Protein 1CO6 (pdb70)

Nearest PDB structures (foldseek):
  1io3-assembly1_A  TM=1.008E+00  e=7.485E-23  Blastochloris viridis
  6duj-assembly2_C  TM=9.680E-01  e=9.561E-13  Homo sapiens
  6ecj-assembly1_A  TM=9.372E-01  e=2.669E-12  Homo sapiens
  1cif-assembly1_A-2  TM=9.683E-01  e=7.452E-12  Saccharomyces cerevisiae
  1hro-assembly2_B  TM=9.520E-01  e=2.080E-11  Rhodopila globiformis

InterPro domains:
  IPR002327 Cytochrome c, class IA/ IB [PR00604] (32-39)
  IPR002327 Cytochrome c, class IA/ IB [PR00604] (45-60)
  IPR002327 Cytochrome c, class IA/ IB [PR00604] (61-71)
  IPR002327 Cytochrome c, class IA/ IB [PR00604] (75-91)
  IPR002327 Cytochrome c, class IA/ IB [PR00604] (94-104)
  IPR002327 Cytochrome c, class IA/ IB [PR00604] (111-119)
  IPR002327 Cytochrome c, class IA/ IB [PTHR11961] (16-122)
  IPR009056 Cyt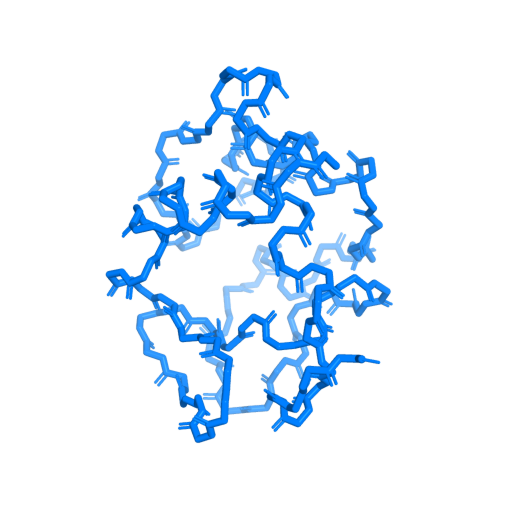ochrome c-like domain [PF00034] (23-119)
  IPR009056 Cytochrome c-like domain [PS51007] (21-121)
  IPR036909 Cytochrome c-like domain superfamily [G3DSA:1.10.760.10] (21-127)
  IPR036909 Cytochrome c-like domain superfamily [SSF46626] (20-121)

Secondary structure (DSSP, 8-state):
--HHHHHHHHHHHHTT---STT----SS---TT-TTPBTT-STT----HHHHTS--B--HHHHHHHHH-HHHHSTT-S--------HHHHHHHHHHHHTB-TTS-B-

Radius of gyration: 12.81 Å; Cα contacts (8 Å, |Δi|>4): 185; chains: 1; bounding box: 25×32×31 Å

Solvent-accessible surface area: 6018 Å² total; per-residue (Å²): 128,73,27,74,43,0,91,108,17,3,116,84,20,86,121,46,22,6,25,4,114,74,27,110,50,82,123,7,18,17,19,8,22,11,38,50,37,111,8,17,77,36,152,81,40,71,25,19,93,33,19,95,111,45,72,20,45,18,62,74,130,26,11,73,84,19,10,53,56,0,156,72,75,3,98,67,18,120,52,175,61,84,14,7,128,66,130,97,90,0,18,12,1,9,18,19,4,81,47,14,55,85,109,0,50,125,171

Structure (mmCIF, N/CA/C/O backbone):
data_1CO6
#
_entry.id   1CO6
#
_cell.length_a   76.130
_cell.length_b   76.130
_cell.length_c   40.400
_cell.angle_alpha   90.00
_cell.angle_beta   90.00
_cell.angle_gamma   120.00
#
_symmetry.space_group_name_H-M   'P 32 2 1'
#
loop_
_entity.id
_entity.type
_entity.pdbx_description
1 polymer 'PROTEIN (CYTOCHROME C2)'
2 non-polymer 'HEME C'
3 water water
#
loop_
_atom_site.group_PDB
_atom_site.id
_atom_site.type_symbol
_atom_site.label_atom_id
_atom_site.label_alt_id
_atom_site.label_comp_id
_atom_site.label_asym_id
_atom_site.label_entity_id
_atom_site.label_seq_id
_atom_site.pdbx_PDB_ins_code
_atom_site.Cartn_x
_atom_site.Cartn_y
_atom_site.Cartn_z
_atom_site.occupancy
_atom_site.B_iso_or_equiv
_atom_site.auth_seq_id
_atom_site.auth_comp_id
_atom_site.auth_asym_id
_atom_site.auth_atom_id
_atom_site.pdbx_PDB_model_num
ATOM 1 N N . GLN A 1 1 ? 25.494 -0.249 16.984 1.00 38.62 1 GLN A N 1
ATOM 2 C CA . GLN A 1 1 ? 24.322 0.551 16.617 1.00 36.35 1 GLN A CA 1
ATOM 3 C C . GLN A 1 1 ? 23.349 0.733 17.762 1.00 34.86 1 GLN A C 1
ATOM 4 O O . GLN A 1 1 ? 23.821 0.941 18.901 1.00 35.85 1 GLN A O 1
ATOM 10 N N . ASP A 1 2 ? 22.061 0.675 17.516 1.00 32.40 2 ASP A N 1
ATOM 11 C CA . ASP A 1 2 ? 21.017 0.848 18.544 1.00 30.40 2 ASP A CA 1
ATOM 12 C C . ASP A 1 2 ? 20.466 -0.483 19.060 1.00 28.08 2 ASP A C 1
ATOM 13 O O . ASP A 1 2 ? 19.741 -1.199 18.352 1.00 26.50 2 ASP A O 1
ATOM 18 N N . ALA A 1 3 ? 20.777 -0.829 20.285 1.00 26.39 3 ALA A N 1
ATOM 19 C CA . ALA A 1 3 ? 20.368 -2.091 20.920 1.00 25.63 3 ALA A CA 1
ATOM 20 C C . ALA A 1 3 ? 18.874 -2.252 21.000 1.00 25.57 3 ALA A C 1
ATOM 21 O O . ALA A 1 3 ? 18.348 -3.361 20.786 1.00 24.75 3 ALA A O 1
ATOM 23 N N . ALA A 1 4 ? 18.135 -1.175 21.249 1.00 25.26 4 ALA A N 1
ATOM 24 C CA . ALA A 1 4 ? 16.658 -1.205 21.312 1.00 25.15 4 ALA A CA 1
ATOM 25 C C . ALA A 1 4 ? 16.117 -1.672 19.961 1.00 24.39 4 ALA A C 1
ATOM 26 O O . ALA A 1 4 ? 15.196 -2.519 19.870 1.00 24.30 4 ALA A O 1
ATOM 28 N N . SER A 1 5 ? 16.708 -1.111 18.927 1.00 24.49 5 SER A N 1
ATOM 29 C CA . SER A 1 5 ? 16.386 -1.438 17.538 1.00 24.91 5 SER A CA 1
ATOM 30 C C . SER A 1 5 ? 16.845 -2.874 17.206 1.00 24.63 5 SER A C 1
ATOM 31 O O . SER A 1 5 ? 16.067 -3.544 16.504 1.00 24.83 5 SER A O 1
ATOM 34 N N . GLY A 1 6 ? 17.985 -3.304 17.710 1.00 24.04 6 GLY A N 1
ATOM 35 C CA . GLY A 1 6 ? 18.451 -4.675 17.424 1.00 23.02 6 GLY A CA 1
ATOM 36 C C . GLY A 1 6 ? 17.534 -5.722 18.059 1.00 22.81 6 GLY A C 1
ATOM 37 O O . GLY A 1 6 ? 17.369 -6.849 17.554 1.00 20.69 6 GLY A O 1
ATOM 38 N N . GLU A 1 7 ? 16.923 -5.308 19.168 1.00 22.44 7 GLU A N 1
ATOM 39 C CA . GLU A 1 7 ? 16.020 -6.182 19.911 1.00 23.41 7 GLU A CA 1
ATOM 40 C C . GLU A 1 7 ? 14.862 -6.595 19.019 1.00 23.23 7 GLU A C 1
ATOM 41 O O . GLU A 1 7 ? 14.469 -7.779 19.065 1.00 23.48 7 GLU A O 1
ATOM 47 N N . GLN A 1 8 ? 14.372 -5.635 18.218 1.00 22.41 8 GLN A N 1
ATOM 48 C CA . GLN A 1 8 ? 13.285 -5.928 17.276 1.00 21.28 8 GLN A CA 1
ATOM 49 C C . GLN A 1 8 ? 13.730 -6.827 16.134 1.00 21.04 8 GLN A C 1
ATOM 50 O O . GLN A 1 8 ? 12.951 -7.695 15.741 1.00 20.53 8 GLN A O 1
ATOM 56 N N . VAL A 1 9 ? 14.912 -6.568 15.572 1.00 19.78 9 VAL A N 1
ATOM 57 C CA . VAL A 1 9 ? 15.416 -7.436 14.495 1.00 19.86 9 VAL A CA 1
ATOM 58 C C . VAL A 1 9 ? 15.586 -8.849 15.093 1.00 17.90 9 VAL A C 1
ATOM 59 O O . VAL A 1 9 ? 15.339 -9.838 14.379 1.00 20.16 9 VAL A O 1
ATOM 63 N N . PHE A 1 10 ? 15.980 -8.973 16.361 1.00 16.75 10 PHE A N 1
ATOM 64 C CA . PHE A 1 10 ? 16.187 -10.255 17.039 1.00 16.86 10 PHE A CA 1
ATOM 65 C C . PHE A 1 10 ? 14.971 -11.186 17.069 1.00 19.22 10 PHE A C 1
ATOM 66 O O . PHE A 1 10 ? 15.075 -12.409 17.231 1.00 16.86 10 PHE A O 1
ATOM 74 N N . LYS A 1 11 ? 13.783 -10.593 16.912 1.00 20.93 11 LYS A N 1
ATOM 75 C CA . LYS A 1 11 ? 12.518 -11.358 16.911 1.00 22.85 11 LYS A CA 1
ATOM 76 C C . LYS A 1 11 ? 12.564 -12.436 15.840 1.00 23.70 11 LYS A C 1
ATOM 77 O O . LYS A 1 11 ? 12.048 -13.535 16.127 1.00 25.78 11 LYS A O 1
ATOM 83 N N . GLN A 1 12 ? 13.189 -12.201 14.712 1.00 23.52 12 GLN A N 1
ATOM 84 C CA . GLN A 1 12 ? 13.287 -13.255 13.670 1.00 23.17 12 GLN A CA 1
ATOM 85 C C . GLN A 1 12 ? 14.084 -14.422 14.234 1.00 21.79 12 GLN A C 1
ATOM 86 O O . GLN A 1 12 ? 13.668 -15.590 14.137 1.00 23.03 12 GLN A O 1
ATOM 92 N N . CYS A 1 13 ? 15.152 -14.150 14.958 1.00 19.25 13 CYS A N 1
ATOM 93 C CA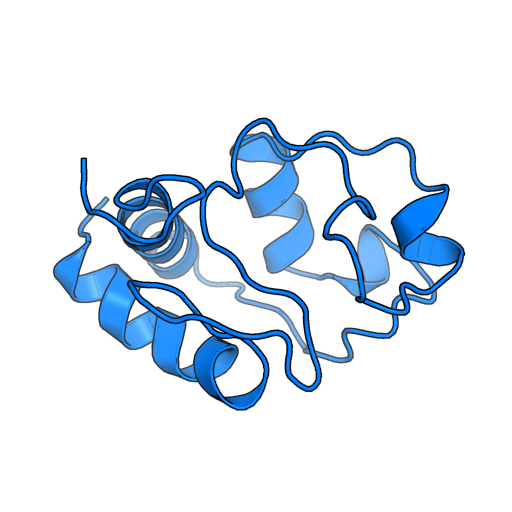 . CYS A 1 13 ? 16.013 -15.147 15.571 1.00 16.34 13 CYS A CA 1
ATOM 94 C C . CYS A 1 13 ? 15.391 -15.887 16.760 1.00 16.19 13 CYS A C 1
ATOM 95 O O . CYS A 1 13 ? 15.729 -17.059 16.939 1.00 14.05 13 CYS A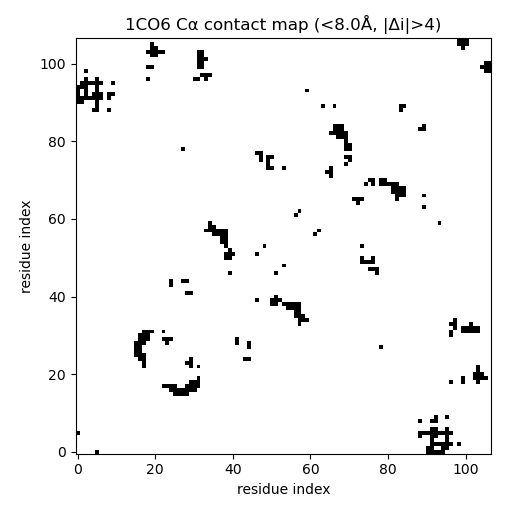 O 1
ATOM 98 N N . LEU A 1 14 ? 14.611 -15.174 17.561 1.00 14.90 14 LEU A N 1
ATOM 99 C CA . LEU A 1 14 ? 14.023 -15.768 18.781 1.00 16.32 14 LEU A CA 1
ATOM 100 C C . LEU A 1 14 ? 13.255 -17.078 18.617 1.00 16.19 14 LEU A C 1
ATOM 101 O O . LEU A 1 14 ? 13.225 -17.857 19.592 1.00 17.24 14 LEU A O 1
ATOM 106 N N . VAL A 1 15 ? 12.665 -17.293 17.490 1.00 15.98 15 VAL A N 1
ATOM 107 C CA . VAL A 1 15 ? 11.909 -18.484 17.105 1.00 17.51 15 VAL A CA 1
ATOM 108 C C . VAL A 1 15 ? 12.827 -19.693 17.316 1.00 17.14 15 VAL A C 1
ATOM 109 O O . VAL A 1 15 ? 12.395 -20.737 17.844 1.00 18.48 15 VAL A O 1
ATOM 113 N N . CYS A 1 16 ? 14.098 -19.539 16.959 1.00 14.39 16 CYS A N 1
ATOM 114 C CA . CYS A 1 16 ? 15.042 -20.675 17.125 1.00 13.23 16 CYS A CA 1
ATOM 115 C C . CYS A 1 16 ? 16.112 -20.506 18.140 1.00 13.91 16 CYS A C 1
ATOM 116 O O . CYS A 1 16 ? 16.703 -21.539 18.542 1.00 14.54 16 CYS A O 1
ATOM 119 N N . HIS A 1 17 ? 16.380 -19.310 18.607 1.00 11.56 17 HIS A N 1
ATOM 120 C CA . HIS A 1 17 ? 17.477 -19.066 19.554 1.00 12.68 17 HIS A CA 1
ATOM 121 C C . HIS A 1 17 ? 17.023 -18.304 20.785 1.00 15.30 17 HIS A C 1
ATOM 122 O O . HIS A 1 17 ? 16.099 -17.459 20.720 1.00 16.91 17 HIS A O 1
ATOM 129 N N . SER A 1 18 ? 17.674 -18.617 21.877 1.00 15.20 18 SER A N 1
ATOM 130 C CA . SER A 1 18 ? 17.495 -17.934 23.155 1.00 16.95 18 SER A CA 1
ATOM 131 C C . SER A 1 18 ? 18.740 -17.047 23.424 1.00 17.18 18 SER A C 1
ATOM 132 O O . SER A 1 18 ? 19.865 -17.315 22.966 1.00 16.62 18 SER A O 1
ATOM 135 N N . ILE A 1 19 ? 18.520 -16.020 24.209 1.00 17.27 19 ILE A N 1
ATOM 136 C CA . ILE A 1 19 ? 19.505 -15.033 24.679 1.00 18.50 19 ILE A CA 1
ATOM 137 C C . ILE A 1 19 ? 19.026 -14.479 26.028 1.00 20.57 19 ILE A C 1
ATOM 138 O O . ILE A 1 19 ? 17.789 -14.433 26.327 1.00 21.51 19 ILE A O 1
ATOM 143 N N . GLY A 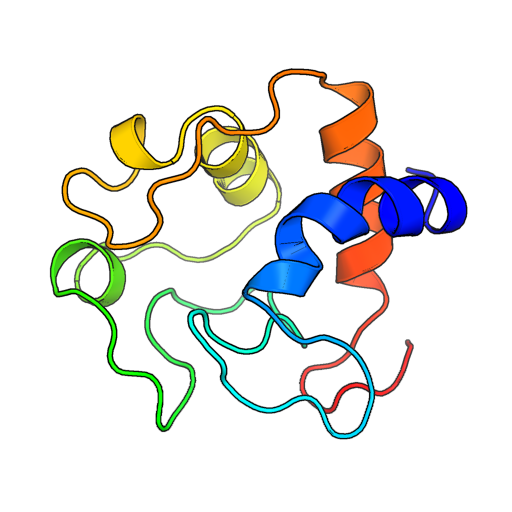1 20 ? 19.919 -14.028 26.887 1.00 18.54 20 GLY A N 1
ATOM 144 C CA . GLY A 1 20 ? 19.448 -13.470 28.185 1.00 19.79 20 GLY A CA 1
ATOM 145 C C . GLY A 1 20 ? 19.557 -14.560 29.240 1.00 21.03 20 GLY A C 1
ATOM 146 O O . GLY A 1 20 ? 19.960 -15.689 28.999 1.00 19.31 20 GLY A O 1
ATOM 147 N N . PRO A 1 21 ? 19.194 -14.180 30.461 1.00 22.36 21 PRO A N 1
ATOM 148 C CA . PRO A 1 21 ? 19.256 -15.058 31.640 1.00 24.78 21 PRO A CA 1
ATOM 149 C C . PRO A 1 21 ? 18.375 -16.278 31.482 1.00 25.19 21 PRO A C 1
ATOM 150 O O . PRO A 1 21 ? 17.245 -16.199 30.947 1.00 27.72 21 PRO A O 1
ATOM 154 N N . GLY A 1 22 ? 18.888 -17.428 31.869 1.00 25.74 22 GLY A N 1
ATOM 155 C CA . GLY A 1 22 ? 18.139 -18.682 31.726 1.00 25.93 22 GLY A CA 1
ATOM 156 C C . GLY A 1 22 ? 17.987 -19.169 30.302 1.00 25.39 22 GLY A C 1
ATOM 157 O O . GLY A 1 22 ? 17.141 -20.041 30.043 1.00 26.02 22 GLY A O 1
ATOM 158 N N . ALA A 1 23 ? 18.738 -18.667 29.336 1.00 24.17 23 ALA A N 1
ATOM 159 C CA . ALA A 1 23 ? 18.643 -19.120 27.942 1.00 23.01 23 ALA A CA 1
ATOM 160 C C . ALA A 1 23 ? 19.004 -20.601 27.884 1.00 22.28 23 ALA A C 1
ATOM 161 O O . ALA A 1 23 ? 19.977 -21.100 28.521 1.00 21.58 23 ALA A O 1
ATOM 163 N N . LYS A 1 24 ? 18.254 -21.340 27.081 1.00 21.16 24 LYS A N 1
ATOM 164 C CA . LYS A 1 24 ? 18.502 -22.789 26.873 1.00 21.28 24 LYS A CA 1
ATOM 165 C C . LYS A 1 24 ? 18.565 -23.064 25.370 1.00 19.33 24 LYS A C 1
ATOM 166 O O . LYS A 1 24 ? 18.009 -22.244 24.595 1.00 18.53 24 LYS A O 1
ATOM 172 N N . ASN A 1 25 ? 19.221 -24.149 24.987 1.00 17.56 25 ASN A N 1
ATOM 173 C CA . ASN A 1 25 ? 19.303 -24.510 23.565 1.00 16.60 25 ASN A CA 1
ATOM 174 C C . ASN A 1 25 ? 17.907 -24.851 23.031 1.00 16.65 25 ASN A C 1
ATOM 175 O O . ASN A 1 25 ? 17.161 -25.498 23.803 1.00 16.36 25 ASN A O 1
ATOM 180 N N . LYS A 1 26 ? 17.595 -24.440 21.824 1.00 15.14 26 LYS A N 1
ATOM 181 C CA . LYS A 1 26 ? 16.277 -24.753 21.174 1.00 15.44 26 LYS A CA 1
ATOM 182 C C . LYS A 1 26 ? 16.566 -25.383 19.811 1.00 15.20 26 LYS A C 1
ATOM 183 O O . LYS A 1 26 ? 17.378 -26.330 19.782 1.00 14.25 26 LYS A O 1
ATOM 189 N N . VAL A 1 27 ? 15.901 -24.933 18.749 1.00 14.19 27 VAL A N 1
ATOM 190 C CA . VAL A 1 27 ? 16.232 -25.480 17.420 1.00 14.73 27 VAL A CA 1
ATOM 191 C C . VAL A 1 27 ? 17.702 -25.025 17.160 1.00 14.11 27 VAL A C 1
ATOM 192 O O . VAL A 1 27 ? 18.453 -25.789 16.563 1.00 13.68 27 VAL A O 1
ATOM 196 N N . GLY A 1 28 ? 18.040 -23.826 17.654 1.00 12.34 28 GLY A N 1
ATOM 197 C CA . GLY A 1 28 ? 19.420 -23.323 17.454 1.00 12.91 28 GLY A CA 1
ATOM 198 C C . GLY A 1 28 ? 20.027 -23.137 18.836 1.00 12.14 28 GLY A C 1
ATOM 199 O O . GLY A 1 28 ? 19.331 -23.140 19.866 1.00 14.23 28 GLY A O 1
ATOM 200 N N . PRO A 1 29 ? 21.334 -22.935 18.873 1.00 12.64 29 PRO A N 1
ATOM 201 C CA . PRO A 1 29 ? 22.059 -22.804 20.143 1.00 13.81 29 PRO A CA 1
ATOM 202 C C . PRO A 1 29 ? 21.946 -21.437 20.796 1.00 13.10 29 PRO A C 1
ATOM 203 O O . PRO A 1 29 ? 21.661 -20.430 20.101 1.00 15.56 29 PRO A O 1
ATOM 207 N N . VAL A 1 30 ? 22.199 -21.436 22.095 1.00 13.65 30 VAL A N 1
ATOM 208 C CA . VAL A 1 30 ? 22.140 -20.128 22.843 1.00 13.27 30 VAL A CA 1
ATOM 209 C C . VAL A 1 30 ? 23.105 -19.097 22.210 1.00 13.56 30 VAL A C 1
ATOM 210 O O . VAL A 1 30 ? 24.242 -19.428 21.801 1.00 14.61 30 VAL A O 1
ATOM 214 N N . LEU A 1 31 ? 22.691 -17.834 22.165 1.00 12.60 31 LEU A N 1
ATOM 215 C CA . LEU A 1 31 ? 23.515 -16.767 21.579 1.00 11.42 31 LEU A CA 1
ATOM 216 C C . LEU A 1 31 ? 24.138 -15.852 22.606 1.00 12.39 31 LEU A C 1
ATOM 217 O O . LEU A 1 31 ? 24.618 -14.790 22.168 1.00 12.44 31 LEU A O 1
ATOM 222 N N . ASN A 1 32 ? 24.139 -16.216 23.844 1.00 13.39 32 ASN A N 1
ATOM 223 C CA . ASN A 1 32 ? 24.821 -15.438 24.920 1.00 14.23 32 ASN A CA 1
ATOM 224 C C . ASN A 1 32 ? 26.329 -15.627 24.649 1.00 13.07 32 ASN A C 1
ATOM 225 O O . ASN A 1 32 ? 26.750 -16.746 24.287 1.00 14.87 32 ASN A O 1
ATOM 230 N N . GLY A 1 33 ? 27.084 -14.573 24.852 1.00 13.31 33 GLY A N 1
ATOM 231 C CA . GLY A 1 33 ? 28.530 -14.566 24.614 1.00 13.20 33 GLY A CA 1
ATOM 232 C C . GLY A 1 33 ? 28.906 -15.010 23.216 1.00 14.30 33 GLY A C 1
ATOM 233 O O . GLY A 1 33 ? 29.897 -15.735 23.033 1.00 12.88 33 GLY A O 1
ATOM 234 N N . LEU A 1 34 ? 28.195 -14.617 22.180 1.00 13.84 34 LEU A N 1
ATOM 235 C CA . LEU A 1 34 ? 28.525 -15.023 20.830 1.00 14.51 34 LEU A CA 1
ATOM 236 C C . LEU A 1 34 ? 29.856 -14.484 20.288 1.00 15.44 34 LEU A C 1
ATOM 237 O O . LEU A 1 34 ? 30.663 -15.309 19.753 1.00 15.40 34 LEU A O 1
ATOM 242 N N . PHE A 1 35 ? 30.090 -13.167 20.353 1.00 14.82 35 PHE A N 1
ATOM 243 C CA . PHE A 1 35 ? 31.328 -12.630 19.721 1.00 14.94 35 PHE A CA 1
ATOM 244 C C . PHE A 1 35 ? 32.595 -13.100 20.417 1.00 16.16 35 PHE A C 1
ATOM 245 O O . PHE A 1 35 ? 32.669 -12.940 21.631 1.00 14.89 35 PHE A O 1
ATOM 253 N N . GLY A 1 36 ? 33.518 -13.612 19.614 1.00 15.46 36 GLY A N 1
ATOM 254 C CA . GLY A 1 36 ? 34.816 -14.108 20.107 1.00 15.75 36 GLY A CA 1
ATOM 255 C C . GLY A 1 36 ? 34.812 -15.602 20.221 1.00 15.83 36 GLY A C 1
ATOM 256 O O . GLY A 1 36 ? 35.893 -16.224 20.264 1.00 16.48 36 GLY A O 1
ATOM 257 N N . ARG A 1 37 ? 33.597 -16.181 20.266 1.00 17.09 37 ARG A N 1
ATOM 258 C CA . ARG A 1 37 ? 33.531 -17.671 20.418 1.00 16.41 37 ARG A CA 1
ATOM 259 C C . ARG A 1 37 ? 33.772 -18.393 19.091 1.00 16.23 37 ARG A C 1
ATOM 260 O O . ARG A 1 37 ? 33.499 -17.842 18.003 1.00 14.11 37 ARG A O 1
ATOM 268 N N . HIS A 1 38 ? 34.361 -19.585 19.181 1.00 16.34 38 HIS A N 1
ATOM 269 C CA . HIS A 1 38 ? 34.636 -20.469 18.021 1.00 17.11 38 HIS A CA 1
ATOM 270 C C . HIS A 1 38 ? 33.324 -21.152 17.661 1.00 15.51 38 HIS A C 1
ATOM 271 O O . HIS A 1 38 ? 32.493 -21.475 18.533 1.00 14.74 38 HIS A O 1
ATOM 278 N N . SER A 1 39 ? 33.081 -21.336 16.393 1.00 16.17 39 SER A N 1
ATOM 279 C CA . SER A 1 39 ? 31.791 -21.980 15.987 1.00 16.48 39 SER A CA 1
ATOM 280 C C . SER A 1 39 ? 31.729 -23.409 16.505 1.00 16.19 39 SER A C 1
ATOM 281 O O . SER A 1 39 ? 32.770 -24.084 16.659 1.00 15.83 39 SER A O 1
ATOM 284 N N . GLY A 1 40 ? 30.517 -23.877 16.692 1.00 15.66 40 GLY A N 1
ATOM 285 C CA . GLY A 1 40 ? 30.251 -25.237 17.125 1.00 16.50 40 GLY A CA 1
ATOM 286 C C . GLY A 1 40 ? 30.691 -25.604 18.507 1.00 17.11 40 GLY A C 1
ATOM 287 O O . GLY A 1 40 ? 30.974 -26.823 18.717 1.00 17.69 40 GLY A O 1
ATOM 288 N N . THR A 1 41 ? 30.732 -24.685 19.458 1.00 17.89 41 THR A N 1
ATOM 289 C CA . THR A 1 41 ? 31.176 -25.056 20.794 1.00 18.56 41 THR A CA 1
ATOM 290 C C . THR A 1 41 ? 30.155 -24.992 21.887 1.00 19.74 41 THR A C 1
ATOM 291 O O . THR A 1 41 ? 30.623 -25.378 22.986 1.00 21.75 41 THR A O 1
ATOM 295 N N . ILE A 1 42 ? 28.922 -24.601 21.743 1.00 19.72 42 ILE A N 1
ATOM 296 C CA . ILE A 1 42 ? 27.947 -24.587 22.856 1.00 21.18 42 ILE A CA 1
ATOM 297 C C . ILE A 1 42 ? 27.711 -26.051 23.232 1.00 22.27 42 ILE A C 1
ATOM 298 O O . ILE A 1 42 ? 27.403 -26.858 22.358 1.00 23.03 42 ILE A O 1
ATOM 303 N N . GLU A 1 43 ? 27.891 -26.351 24.501 1.00 24.92 43 GLU A N 1
ATOM 304 C CA . GLU A 1 43 ? 27.730 -27.731 24.982 1.00 26.50 43 GLU A CA 1
ATOM 305 C C . GLU A 1 43 ? 26.270 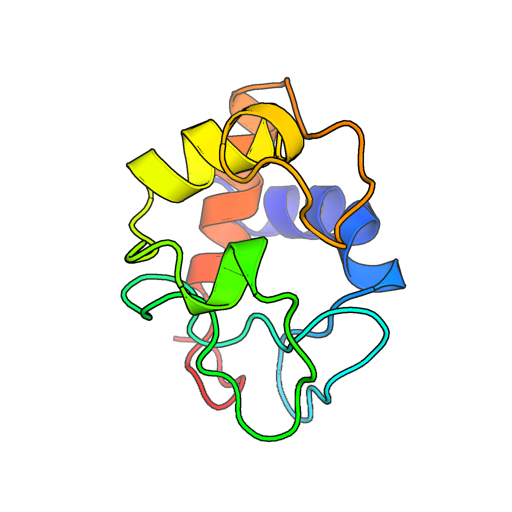-28.134 24.945 1.00 25.35 43 GLU A C 1
ATOM 306 O O . GLU A 1 43 ? 25.360 -27.339 25.240 1.00 25.09 43 GLU A O 1
ATOM 312 N N . GLY A 1 44 ? 26.032 -29.348 24.493 1.00 25.17 44 GLY A N 1
ATOM 313 C CA . GLY A 1 44 ? 24.652 -29.874 24.429 1.00 24.46 44 GLY A CA 1
ATOM 314 C C . GLY A 1 44 ? 23.920 -29.505 23.142 1.00 22.87 44 GLY A C 1
ATOM 315 O O . GLY A 1 44 ? 22.701 -29.792 23.008 1.00 24.52 44 GLY A O 1
ATOM 316 N N . PHE A 1 45 ? 24.621 -28.833 22.238 1.00 20.64 45 PHE A N 1
ATOM 317 C CA . PHE A 1 45 ? 23.924 -28.491 20.988 1.00 18.64 45 PHE A CA 1
ATOM 318 C C . PHE A 1 45 ? 24.468 -29.455 19.945 1.00 16.76 45 PHE A C 1
ATOM 319 O O . PHE A 1 45 ? 25.685 -29.623 19.921 1.00 15.83 45 PHE A O 1
ATOM 327 N N . ALA A 1 46 ? 23.570 -30.016 19.153 1.00 16.13 46 ALA A N 1
ATOM 328 C CA . ALA A 1 46 ? 23.948 -30.939 18.068 1.00 16.78 46 ALA A CA 1
ATOM 329 C C . ALA A 1 46 ? 24.150 -30.164 16.766 1.00 15.88 46 ALA A C 1
ATOM 330 O O . ALA A 1 46 ? 23.308 -30.013 15.878 1.00 16.24 46 ALA A O 1
ATOM 332 N N . TYR A 1 47 ? 25.384 -29.708 16.620 1.00 14.53 47 TYR A N 1
ATOM 333 C CA . TYR A 1 47 ? 25.790 -28.941 15.427 1.00 15.90 47 TYR A CA 1
ATOM 334 C C . TYR A 1 47 ? 25.997 -29.845 14.219 1.00 16.30 47 TYR A C 1
ATOM 335 O O . TYR A 1 47 ? 26.323 -31.035 14.407 1.00 17.24 47 TYR A O 1
ATOM 344 N N . SER A 1 48 ? 25.820 -29.226 13.068 1.00 15.06 48 SER A N 1
ATOM 345 C CA . SER A 1 48 ? 26.101 -29.934 11.807 1.00 15.09 48 SER A CA 1
ATOM 346 C C . SER A 1 48 ? 27.652 -29.989 11.724 1.00 15.29 48 SER A C 1
ATOM 347 O O . SER A 1 48 ? 28.369 -29.238 12.404 1.00 14.74 48 SER A O 1
ATOM 350 N N . ASP A 1 49 ? 28.180 -30.885 10.929 1.00 15.94 49 ASP A N 1
ATOM 351 C CA . ASP A 1 49 ? 29.618 -30.953 10.673 1.00 15.30 49 ASP A CA 1
ATOM 352 C C . ASP A 1 49 ? 30.013 -29.637 9.968 1.00 13.06 49 ASP A C 1
ATOM 353 O O . ASP A 1 49 ? 31.080 -29.079 10.272 1.00 13.51 49 ASP A O 1
ATOM 358 N N . ALA A 1 50 ? 29.173 -29.194 9.058 1.00 12.71 50 ALA A N 1
ATOM 359 C CA . ALA A 1 50 ? 29.350 -27.964 8.299 1.00 11.64 50 ALA A CA 1
ATOM 360 C C . ALA A 1 50 ? 29.707 -26.830 9.293 1.00 12.05 50 ALA A C 1
ATOM 361 O O . ALA A 1 50 ? 30.682 -26.092 9.023 1.00 11.74 50 ALA A O 1
ATOM 363 N N . ASN A 1 51 ? 28.960 -26.659 10.395 1.00 11.55 51 ASN A N 1
ATOM 364 C CA . ASN A 1 51 ? 29.311 -25.589 11.334 1.00 11.84 51 ASN A CA 1
ATOM 365 C C . ASN A 1 51 ? 30.493 -25.965 12.233 1.00 13.52 51 ASN A C 1
ATOM 366 O O . ASN A 1 51 ? 31.512 -25.244 12.327 1.00 16.11 51 ASN A O 1
ATOM 371 N N . LYS A 1 52 ? 30.460 -27.085 12.892 1.00 15.13 52 LYS A N 1
ATOM 372 C CA . LYS A 1 52 ? 31.474 -27.542 13.822 1.00 15.30 52 LYS A CA 1
ATOM 373 C C . LYS A 1 52 ? 32.897 -27.576 13.295 1.00 14.81 52 LYS A C 1
ATOM 374 O O . LYS A 1 52 ? 33.809 -27.227 14.046 1.00 13.58 52 LYS A O 1
ATOM 380 N N . ASN A 1 53 ? 33.072 -28.045 12.075 1.00 15.03 53 ASN A N 1
ATOM 381 C CA . ASN A 1 53 ? 34.404 -28.157 11.443 1.00 14.33 53 ASN A CA 1
ATOM 382 C C . ASN A 1 53 ? 34.781 -26.961 10.585 1.00 16.68 53 ASN A C 1
ATOM 383 O O . ASN A 1 53 ? 35.859 -27.000 9.966 1.00 17.17 53 ASN A O 1
ATOM 388 N N . SER A 1 54 ? 33.990 -25.892 10.589 1.00 14.88 54 SER A N 1
ATOM 389 C CA . SER A 1 54 ? 34.263 -24.729 9.733 1.00 15.12 54 SER A CA 1
ATOM 390 C C . SER A 1 54 ? 35.508 -23.954 10.093 1.00 16.43 54 SER A C 1
ATOM 391 O O . SER A 1 54 ? 35.987 -23.237 9.175 1.00 17.24 54 SER A O 1
ATOM 394 N N . GLY A 1 55 ? 35.912 -24.000 11.330 1.00 17.80 55 GLY A N 1
ATOM 395 C CA . GLY A 1 55 ? 37.104 -23.230 11.788 1.00 18.83 55 GLY A CA 1
ATOM 396 C C . GLY A 1 55 ? 36.809 -21.756 11.966 1.00 19.91 55 GLY A C 1
ATOM 397 O O . GLY A 1 55 ? 37.720 -20.896 12.042 1.00 19.73 55 GLY A O 1
ATOM 398 N N . ILE A 1 56 ? 35.529 -21.394 12.047 1.00 17.52 56 ILE A N 1
ATOM 399 C CA . ILE A 1 56 ? 35.206 -19.976 12.183 1.00 18.06 56 ILE A CA 1
ATOM 400 C C . ILE A 1 56 ? 35.266 -19.522 13.641 1.00 17.53 56 ILE A C 1
ATOM 401 O O . ILE A 1 56 ? 34.928 -20.211 14.602 1.00 17.05 56 ILE A O 1
ATOM 406 N N . THR A 1 57 ? 35.710 -18.270 13.734 1.00 16.83 57 THR A N 1
ATOM 407 C CA . THR A 1 57 ? 35.701 -17.566 15.025 1.00 16.76 57 THR A CA 1
ATOM 408 C C . THR A 1 57 ? 34.685 -16.431 14.783 1.00 17.16 57 THR A C 1
ATOM 409 O O . THR A 1 57 ? 34.846 -15.683 13.777 1.00 15.02 57 THR A O 1
ATOM 413 N N . TRP A 1 58 ? 33.720 -16.272 15.668 1.00 16.64 58 TRP A N 1
ATOM 414 C CA . TRP A 1 58 ? 32.697 -15.229 15.464 1.00 16.32 58 TRP A CA 1
ATOM 415 C C . TRP A 1 58 ? 33.098 -13.815 15.855 1.00 16.59 58 TRP A C 1
ATOM 416 O O . TRP A 1 58 ? 32.888 -13.397 16.990 1.00 19.18 58 TRP A O 1
ATOM 427 N N . THR A 1 59 ? 33.634 -13.142 14.895 1.00 16.69 59 THR A N 1
ATOM 428 C CA . THR A 1 59 ? 34.031 -11.729 15.026 1.00 16.88 59 THR A CA 1
ATOM 429 C C . THR A 1 59 ? 32.821 -11.026 14.416 1.00 1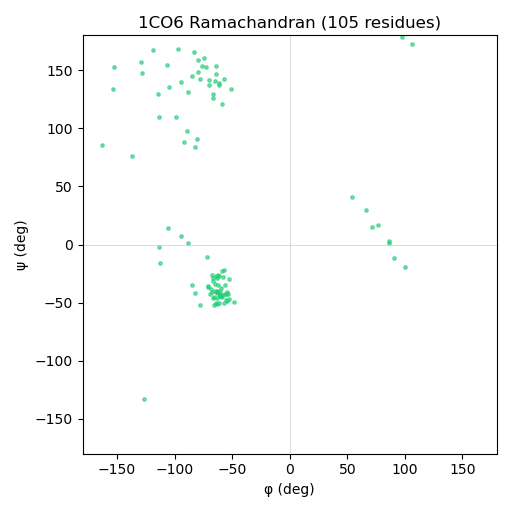7.40 59 THR A C 1
ATOM 430 O O . THR A 1 59 ? 32.007 -11.701 13.745 1.00 15.78 59 THR A O 1
ATOM 434 N N . GLU A 1 60 ? 32.763 -9.715 14.603 1.00 19.43 60 GLU A N 1
ATOM 435 C CA . GLU A 1 60 ? 31.699 -8.889 14.020 1.00 20.94 60 GLU A CA 1
ATOM 436 C C . GLU A 1 60 ? 31.676 -8.933 12.514 1.00 20.66 60 GLU A C 1
ATOM 437 O O . GLU A 1 60 ? 30.568 -9.075 11.953 1.00 20.49 60 GLU A O 1
ATOM 443 N N . GLU A 1 61 ? 32.840 -8.841 11.886 1.00 20.14 61 GLU A N 1
ATOM 444 C CA . GLU A 1 61 ? 32.927 -8.852 10.397 1.00 21.32 61 GLU A CA 1
ATOM 445 C C . GLU A 1 61 ? 32.437 -10.178 9.817 1.00 18.91 61 GLU A C 1
ATOM 446 O O . GLU A 1 61 ? 31.652 -10.203 8.843 1.00 17.67 61 GLU A O 1
ATOM 452 N N . VAL A 1 62 ? 32.894 -11.273 10.428 1.00 17.23 62 VAL A N 1
ATOM 453 C CA . VAL A 1 62 ? 32.456 -12.627 10.011 1.00 18.02 62 VAL A CA 1
ATOM 454 C C . VAL A 1 62 ? 30.944 -12.788 10.295 1.00 16.31 62 VAL A C 1
ATOM 455 O O . VAL A 1 62 ? 30.247 -13.361 9.396 1.00 16.60 62 VAL A O 1
ATOM 459 N N . PHE A 1 63 ? 30.454 -12.282 11.418 1.00 15.40 63 PHE A N 1
ATOM 460 C CA . PHE A 1 63 ? 28.990 -12.402 11.689 1.00 15.11 63 PHE A CA 1
ATOM 461 C C . PHE A 1 63 ? 28.196 -11.680 10.591 1.00 14.90 63 PHE A C 1
ATOM 462 O O . PHE A 1 63 ? 27.173 -12.117 10.067 1.00 15.57 63 PHE A O 1
ATOM 470 N N . ARG A 1 64 ? 28.708 -10.526 10.246 1.00 16.23 64 ARG A N 1
ATOM 471 C CA . ARG A 1 64 ? 28.119 -9.634 9.231 1.00 18.53 64 ARG A CA 1
ATOM 472 C C . ARG A 1 64 ? 27.985 -10.364 7.912 1.00 18.13 64 ARG A C 1
ATOM 473 O O . ARG A 1 64 ? 26.911 -10.302 7.261 1.00 19.38 64 ARG A O 1
ATOM 481 N N . GLU A 1 65 ? 29.072 -10.996 7.473 1.00 18.56 65 GLU A N 1
ATOM 482 C CA . GLU A 1 65 ? 29.023 -11.730 6.193 1.00 18.78 65 GLU A CA 1
ATOM 483 C C . GLU A 1 65 ? 28.111 -12.954 6.274 1.00 17.35 65 GLU A C 1
ATOM 484 O O . GLU A 1 65 ? 27.355 -13.294 5.326 1.00 18.00 65 GLU A O 1
ATOM 490 N N . TYR A 1 66 ? 28.159 -13.676 7.378 1.00 15.21 66 TYR A N 1
ATOM 491 C CA . TYR A 1 66 ? 27.338 -14.867 7.564 1.00 13.42 66 TYR A CA 1
ATOM 492 C C . TYR A 1 66 ? 25.874 -14.549 7.557 1.00 12.52 66 TYR A C 1
ATOM 493 O O . TYR A 1 66 ? 25.065 -15.173 6.881 1.00 13.14 66 TYR A O 1
ATOM 502 N N . ILE A 1 67 ? 25.482 -13.585 8.371 1.00 14.05 67 ILE A N 1
ATOM 503 C CA . ILE A 1 67 ? 24.055 -13.238 8.497 1.00 14.20 67 ILE A CA 1
ATOM 504 C C . ILE A 1 67 ? 23.401 -12.743 7.220 1.00 15.30 67 ILE A C 1
ATOM 505 O O . ILE A 1 67 ? 22.160 -12.992 7.090 1.00 13.68 67 ILE A O 1
ATOM 510 N N . ARG A 1 68 ? 24.092 -12.142 6.275 1.00 15.59 68 ARG A N 1
ATOM 511 C CA . ARG A 1 68 ? 23.486 -11.741 5.017 1.00 18.86 68 ARG A CA 1
ATOM 512 C C . ARG A 1 68 ? 23.071 -12.986 4.209 1.00 18.98 68 ARG A C 1
ATOM 513 O O . ARG A 1 68 ? 22.088 -12.866 3.465 1.00 18.79 68 ARG A O 1
ATOM 521 N N . ASP A 1 69 ? 23.802 -14.069 4.349 1.00 18.38 69 ASP A N 1
ATOM 522 C CA . ASP A 1 69 ? 23.518 -15.296 3.585 1.00 19.15 69 ASP A CA 1
ATOM 523 C C . ASP A 1 69 ? 24.221 -16.508 4.216 1.00 16.66 69 ASP A C 1
ATOM 524 O O . ASP A 1 69 ? 25.322 -16.838 3.785 1.00 15.95 69 ASP A O 1
ATOM 529 N N . PRO A 1 70 ? 23.566 -17.102 5.190 1.00 15.90 70 PRO A N 1
ATOM 530 C CA . PRO A 1 70 ? 24.166 -18.197 5.918 1.00 16.96 70 PRO A CA 1
ATOM 531 C C . PRO A 1 70 ? 24.699 -19.329 5.073 1.00 18.74 70 PRO A C 1
ATOM 532 O O . PRO A 1 70 ? 25.856 -19.759 5.384 1.00 18.34 70 PRO A O 1
ATOM 536 N N . LYS A 1 71 ? 23.904 -19.787 4.102 1.00 20.51 71 LYS A N 1
ATOM 537 C CA . LYS A 1 71 ? 24.282 -20.919 3.263 1.00 23.62 71 LYS A CA 1
ATOM 538 C C . LYS A 1 71 ? 25.509 -20.637 2.411 1.00 24.05 71 LYS A C 1
ATOM 539 O O . LYS A 1 71 ? 26.244 -21.590 2.109 1.00 24.56 71 LYS A O 1
ATOM 545 N N . ALA A 1 72 ? 25.738 -19.382 2.091 1.00 23.77 72 ALA A N 1
ATOM 546 C CA . ALA A 1 72 ? 26.916 -19.001 1.305 1.00 24.27 72 ALA A CA 1
ATOM 547 C C . ALA A 1 72 ? 28.190 -19.150 2.129 1.00 23.79 72 ALA A C 1
ATOM 548 O O . ALA A 1 72 ? 29.261 -19.559 1.640 1.00 24.23 72 ALA A O 1
ATOM 550 N N . LYS A 1 73 ? 28.147 -18.868 3.410 1.00 22.78 73 LYS A N 1
ATOM 551 C CA . LYS A 1 73 ? 29.273 -18.918 4.324 1.00 23.65 73 LYS A CA 1
ATOM 552 C C . LYS A 1 73 ? 29.589 -20.281 4.940 1.00 22.21 73 LYS A C 1
ATOM 553 O O . LYS A 1 73 ? 30.722 -20.656 5.275 1.00 21.86 73 LYS A O 1
ATOM 559 N N . ILE A 1 74 ? 28.514 -21.011 5.175 1.00 20.69 74 ILE A N 1
ATOM 560 C CA . ILE A 1 74 ? 28.601 -22.333 5.788 1.00 19.56 74 ILE A CA 1
ATOM 561 C C . ILE A 1 74 ? 27.649 -23.254 5.014 1.00 17.79 74 ILE A C 1
ATOM 562 O O . ILE A 1 74 ? 26.537 -23.549 5.448 1.00 17.60 74 ILE A O 1
ATOM 567 N N . PRO A 1 75 ? 28.114 -23.638 3.850 1.00 19.54 75 PRO A N 1
ATOM 568 C CA . PRO A 1 75 ? 27.322 -24.541 2.985 1.00 19.07 75 PRO A CA 1
ATOM 569 C C . PRO A 1 75 ? 26.855 -25.761 3.754 1.00 18.76 75 PRO A C 1
ATOM 570 O O . PRO A 1 75 ? 27.627 -26.419 4.470 1.00 19.35 75 PRO A O 1
ATOM 574 N N . GLY A 1 76 ? 25.612 -26.166 3.663 1.00 18.71 76 GLY A N 1
ATOM 575 C CA . GLY A 1 76 ? 25.195 -27.382 4.418 1.00 18.93 76 GLY A CA 1
ATOM 576 C C . GLY A 1 76 ? 24.779 -27.120 5.827 1.00 17.60 76 GLY A C 1
ATOM 577 O O . GLY A 1 76 ? 24.446 -28.061 6.576 1.00 17.80 76 GLY A O 1
ATOM 578 N N . THR A 1 77 ? 24.778 -25.877 6.284 1.00 17.66 77 THR A N 1
ATOM 579 C CA . THR A 1 77 ? 24.359 -25.569 7.669 1.00 16.45 77 THR A CA 1
ATOM 580 C C . THR A 1 77 ? 22.887 -25.918 7.902 1.00 15.58 77 THR A C 1
ATOM 581 O O . THR A 1 77 ? 22.055 -25.788 6.976 1.00 17.04 77 THR A O 1
ATOM 585 N N . LYS A 1 78 ? 22.549 -26.334 9.068 1.00 13.17 78 LYS A N 1
ATOM 586 C CA . LYS A 1 78 ? 21.189 -26.647 9.506 1.00 14.79 78 LYS A CA 1
ATOM 587 C C . LYS A 1 78 ? 20.345 -25.357 9.685 1.00 13.86 78 LYS A C 1
ATOM 588 O O . LYS A 1 78 ? 19.115 -25.414 9.883 1.00 14.04 78 LYS A O 1
ATOM 594 N N . MET A 1 79 ? 20.963 -24.177 9.650 1.00 14.04 79 MET A N 1
ATOM 595 C CA . MET A 1 79 ? 20.324 -22.876 9.780 1.00 13.33 79 MET A CA 1
ATOM 596 C C . MET A 1 79 ? 19.752 -22.466 8.447 1.00 12.12 79 MET A C 1
ATOM 597 O O . MET A 1 79 ? 20.376 -21.707 7.674 1.00 13.62 79 MET A O 1
ATOM 602 N N . ILE A 1 80 ? 18.523 -22.956 8.155 1.00 13.01 80 ILE A N 1
ATOM 603 C CA . ILE A 1 80 ? 17.836 -22.648 6.873 1.00 13.15 80 ILE A CA 1
ATOM 604 C C . ILE A 1 80 ? 17.039 -21.368 7.112 1.00 14.79 80 ILE A C 1
ATOM 605 O O . ILE A 1 80 ? 15.947 -21.384 7.672 1.00 15.24 80 ILE A O 1
ATOM 610 N N . PHE A 1 81 ? 17.671 -20.282 6.694 1.00 16.72 81 PHE A N 1
ATOM 611 C CA . PHE A 1 81 ? 17.182 -18.900 6.945 1.00 15.90 81 PHE A CA 1
ATOM 612 C C . PHE A 1 81 ? 17.718 -18.041 5.830 1.00 16.38 81 PHE A C 1
ATOM 613 O O . PHE A 1 81 ? 18.918 -18.201 5.530 1.00 16.26 81 PHE A O 1
ATOM 621 N N . ALA A 1 82 ? 16.902 -17.214 5.239 1.00 17.97 82 ALA A N 1
ATOM 622 C CA . ALA A 1 82 ? 17.298 -16.404 4.084 1.00 19.05 82 ALA A CA 1
ATOM 623 C C . ALA A 1 82 ? 18.403 -15.409 4.387 1.00 20.82 82 ALA A C 1
ATOM 624 O O . ALA A 1 82 ? 19.157 -15.140 3.434 1.00 22.80 82 ALA A O 1
ATOM 626 N N . GLY A 1 83 ? 18.500 -14.942 5.60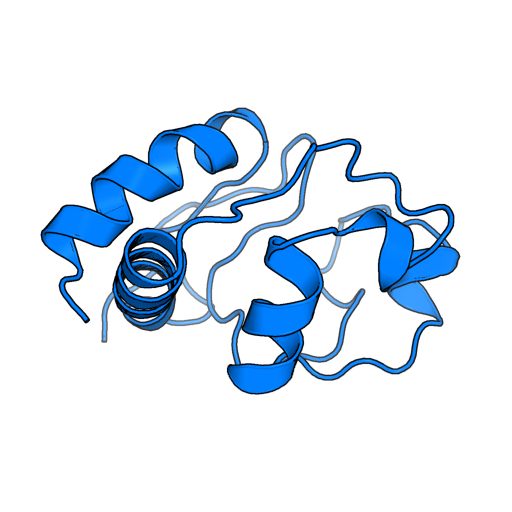0 1.00 21.13 83 GLY A N 1
ATOM 627 C CA . GLY A 1 83 ? 19.548 -13.982 6.016 1.00 21.71 83 GLY A CA 1
ATOM 628 C C . GLY A 1 83 ? 18.924 -12.584 6.190 1.00 21.61 83 GLY A C 1
ATOM 629 O O . GLY A 1 83 ? 17.726 -12.361 5.908 1.00 22.30 83 GLY A O 1
ATOM 630 N N . VAL A 1 84 ? 19.739 -11.696 6.713 1.00 21.36 84 VAL A N 1
ATOM 631 C CA . VAL A 1 84 ? 19.330 -10.285 6.959 1.00 21.67 84 VAL A CA 1
ATOM 632 C C . VAL A 1 84 ? 20.209 -9.474 5.990 1.00 22.90 84 VAL A C 1
ATOM 633 O O . VAL A 1 84 ? 21.418 -9.371 6.122 1.00 23.85 84 VAL A O 1
ATOM 637 N N . LYS A 1 85 ? 19.631 -8.912 4.962 1.00 23.89 85 LYS A N 1
ATOM 638 C CA . LYS A 1 85 ? 20.328 -8.137 3.917 1.00 26.24 85 LYS A CA 1
ATOM 639 C C . LYS A 1 85 ? 20.583 -6.674 4.320 1.00 25.61 85 LYS A C 1
ATOM 640 O O . LYS A 1 85 ? 21.696 -6.145 4.040 1.00 28.72 85 LYS A O 1
ATOM 646 N N . ASP A 1 86 ? 19.585 -6.096 4.932 1.00 22.77 86 ASP A N 1
ATOM 647 C CA . ASP A 1 86 ? 19.669 -4.684 5.373 1.00 21.14 86 ASP A CA 1
ATOM 648 C C . ASP A 1 86 ? 20.829 -4.460 6.335 1.00 20.15 86 ASP A C 1
ATOM 649 O O . ASP A 1 86 ? 20.880 -5.047 7.434 1.00 18.26 86 ASP A O 1
ATOM 654 N N . GLU A 1 87 ? 21.741 -3.592 5.992 1.00 18.26 87 GLU A N 1
ATOM 655 C CA . GLU A 1 87 ? 22.944 -3.147 6.665 1.00 18.61 87 GLU A CA 1
ATOM 656 C C . GLU A 1 87 ? 22.758 -2.532 8.042 1.00 17.54 87 GLU A C 1
ATOM 657 O O . GLU A 1 87 ? 23.503 -2.795 9.007 1.00 17.03 87 GLU A O 1
ATOM 663 N N . GLN A 1 88 ? 21.761 -1.673 8.104 1.00 15.06 88 GLN A N 1
ATOM 664 C CA . GLN A 1 88 ? 21.364 -0.992 9.326 1.00 15.95 88 GLN A CA 1
ATOM 665 C C . GLN A 1 88 ? 20.833 -2.039 10.318 1.00 14.86 88 GLN A C 1
ATOM 666 O O . GLN A 1 88 ? 21.192 -1.996 11.505 1.00 15.02 88 GLN A O 1
ATOM 672 N N . LYS A 1 89 ? 19.988 -2.953 9.811 1.00 16.42 89 LYS A N 1
ATOM 673 C CA . LYS A 1 89 ? 19.435 -4.008 10.684 1.00 17.74 89 LYS A CA 1
ATOM 674 C C . LYS A 1 89 ? 20.523 -4.868 11.329 1.00 16.61 89 LYS A C 1
ATOM 675 O O . LYS A 1 89 ? 20.436 -5.159 12.535 1.00 17.36 89 LYS A O 1
ATOM 681 N N . VAL A 1 90 ? 21.511 -5.221 10.514 1.00 17.20 90 VAL A N 1
ATOM 682 C CA . VAL A 1 90 ? 22.668 -6.036 10.959 1.00 15.86 90 VAL A CA 1
ATOM 683 C C . VAL A 1 90 ? 23.407 -5.270 12.053 1.00 15.14 90 VAL A C 1
ATOM 684 O O . VAL A 1 90 ? 23.732 -5.799 13.120 1.00 14.42 90 VAL A O 1
ATOM 688 N N . SER A 1 91 ? 23.718 -4.006 11.776 1.00 14.84 91 SER A N 1
ATOM 689 C CA . SER A 1 91 ? 24.390 -3.109 12.753 1.00 15.87 91 SER A CA 1
ATOM 690 C C . SER A 1 91 ? 23.583 -3.055 14.042 1.00 15.04 91 SER A C 1
ATOM 691 O O . SER A 1 91 ? 24.144 -3.169 15.151 1.00 15.76 91 SER A O 1
ATOM 694 N N . ASP A 1 92 ? 22.266 -2.956 13.994 1.00 16.02 92 ASP A N 1
ATOM 695 C CA . ASP A 1 92 ? 21.408 -2.913 15.203 1.00 16.80 92 ASP A CA 1
ATOM 696 C C . ASP A 1 92 ? 21.446 -4.257 15.955 1.00 16.81 92 ASP A C 1
ATOM 697 O O . ASP A 1 92 ? 21.611 -4.302 17.178 1.00 16.96 92 ASP A O 1
ATOM 702 N N . LEU A 1 93 ? 21.306 -5.308 15.114 1.00 15.85 93 LEU A N 1
ATOM 703 C CA . LEU A 1 93 ? 21.355 -6.684 15.639 1.00 14.60 93 LEU A CA 1
ATOM 704 C C . LEU A 1 93 ? 22.617 -6.958 16.443 1.00 14.49 93 LEU A C 1
ATOM 705 O O . LEU A 1 93 ? 22.582 -7.569 17.533 1.00 13.79 93 LEU A O 1
ATOM 710 N N . ILE A 1 94 ? 23.760 -6.592 15.874 1.00 13.61 94 ILE A N 1
ATOM 711 C CA . ILE A 1 94 ? 25.058 -6.703 16.521 1.00 15.66 94 ILE A CA 1
ATOM 712 C C . ILE A 1 94 ? 25.016 -5.960 17.860 1.00 16.83 94 ILE A C 1
ATOM 713 O O . ILE A 1 94 ? 25.448 -6.585 18.880 1.00 15.77 94 ILE A O 1
ATOM 718 N N . ALA A 1 95 ? 24.513 -4.736 17.870 1.00 17.33 95 ALA A N 1
ATOM 719 C CA . ALA A 1 95 ? 24.453 -3.951 19.130 1.00 17.23 95 ALA A CA 1
ATOM 720 C C . ALA A 1 95 ? 23.698 -4.686 20.243 1.00 18.07 95 ALA A C 1
ATOM 721 O O . ALA A 1 95 ? 24.138 -4.742 21.420 1.00 17.04 95 ALA A O 1
ATOM 723 N N . TYR A 1 96 ? 22.563 -5.295 19.845 1.00 17.01 96 TYR A N 1
ATOM 724 C CA . TYR A 1 96 ? 21.729 -6.035 20.791 1.00 16.46 96 TYR A CA 1
ATOM 725 C C . TYR A 1 96 ? 22.420 -7.273 21.392 1.00 16.14 96 TYR A C 1
ATOM 726 O O . TYR A 1 96 ? 22.438 -7.525 22.595 1.00 14.84 96 TYR A O 1
ATOM 735 N N . ILE A 1 97 ? 22.974 -8.095 20.476 1.00 16.84 97 ILE A N 1
ATOM 736 C CA . ILE A 1 97 ? 23.616 -9.331 20.912 1.00 16.59 97 ILE A CA 1
ATOM 737 C C . ILE A 1 97 ? 24.826 -9.045 21.800 1.00 17.52 97 ILE A C 1
ATOM 738 O O . ILE A 1 97 ? 25.060 -9.818 22.741 1.00 16.37 97 ILE A O 1
ATOM 743 N N . LYS A 1 98 ? 25.609 -8.013 21.449 1.00 19.47 98 LYS A N 1
ATOM 744 C CA . LYS A 1 98 ? 26.826 -7.636 22.174 1.00 21.46 98 LYS A CA 1
ATOM 745 C C . LYS A 1 98 ? 26.564 -7.294 23.628 1.00 21.21 98 LYS A C 1
ATOM 746 O O . LYS A 1 98 ? 27.523 -7.381 24.395 1.00 21.60 98 LYS A O 1
ATOM 752 N N . GLN A 1 99 ? 25.374 -6.921 24.019 1.00 21.17 99 GLN A N 1
ATOM 753 C CA . GLN A 1 99 ? 25.025 -6.602 25.386 1.00 20.80 99 GLN A CA 1
ATOM 754 C C . GLN A 1 99 ? 25.190 -7.778 26.345 1.00 21.20 99 GLN A C 1
ATOM 755 O O . GLN A 1 99 ? 25.434 -7.530 27.540 1.00 21.93 99 GLN A O 1
ATOM 761 N N . PHE A 1 100 ? 25.085 -8.989 25.847 1.00 20.77 100 PHE A N 1
ATOM 762 C CA . PHE A 1 100 ? 25.133 -10.169 26.735 1.00 20.94 100 PHE A CA 1
ATOM 763 C C . PHE A 1 100 ? 26.433 -10.896 26.976 1.00 20.88 100 PHE A C 1
ATOM 764 O O . PHE A 1 100 ? 27.216 -11.147 26.061 1.00 23.06 100 PHE A O 1
ATOM 772 N N . ASN A 1 101 ? 26.606 -11.276 28.237 1.00 20.29 101 ASN A N 1
ATOM 773 C CA . ASN A 1 101 ? 27.740 -12.098 28.710 1.00 20.35 101 ASN A CA 1
ATOM 774 C C . ASN A 1 101 ? 27.333 -13.554 28.409 1.00 19.13 101 ASN A C 1
ATOM 775 O O . ASN A 1 101 ? 26.125 -13.808 28.189 1.00 19.90 101 ASN A O 1
ATOM 780 N N . ALA A 1 102 ? 28.241 -14.473 28.463 1.00 18.09 102 ALA A N 1
ATOM 781 C CA . ALA A 1 102 ? 28.043 -15.891 28.197 1.00 20.15 102 ALA A CA 1
ATOM 782 C C . ALA A 1 102 ? 26.989 -16.456 29.140 1.00 21.95 102 ALA A C 1
ATOM 783 O O . ALA A 1 102 ? 26.282 -17.410 28.766 1.00 21.31 102 ALA A O 1
ATOM 785 N N . ASP A 1 103 ? 26.853 -15.869 30.313 1.00 23.45 103 ASP A N 1
ATOM 786 C CA . ASP A 1 103 ? 25.878 -16.298 31.327 1.00 25.62 103 ASP A CA 1
ATOM 787 C C . ASP A 1 103 ? 24.519 -15.616 31.145 1.00 26.26 103 ASP A C 1
ATOM 788 O 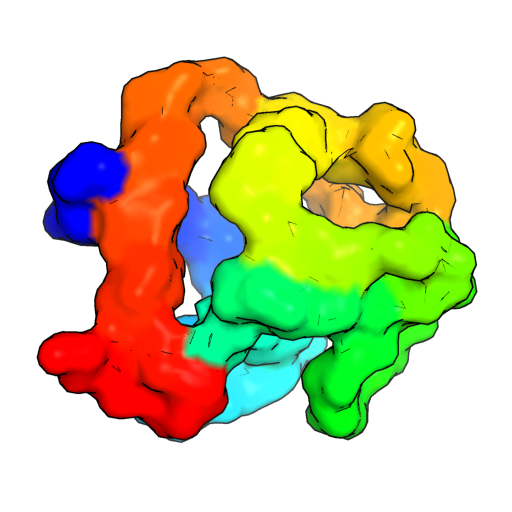O . ASP A 1 103 ? 23.625 -15.891 31.977 1.00 28.26 103 ASP A O 1
ATOM 793 N N . GLY A 1 104 ? 24.323 -14.781 30.158 1.00 25.08 104 GLY A N 1
ATOM 794 C CA . GLY A 1 104 ? 23.025 -14.138 29.953 1.00 25.30 104 GLY A CA 1
ATOM 795 C C . GLY A 1 104 ? 22.926 -12.818 30.696 1.00 26.35 104 GLY A C 1
ATOM 796 O O . GLY A 1 104 ? 21.964 -12.086 30.421 1.00 27.24 104 GLY A O 1
ATOM 797 N N . SER A 1 105 ? 23.840 -12.494 31.603 1.00 26.86 105 SER A N 1
ATOM 798 C CA . SER A 1 105 ? 23.783 -11.185 32.302 1.00 28.82 105 SER A CA 1
ATOM 799 C C . SER A 1 105 ? 24.203 -10.123 31.262 1.00 30.52 105 SER A C 1
ATOM 800 O O . SER A 1 105 ? 24.931 -10.448 30.282 1.00 30.34 105 SER A O 1
ATOM 803 N N . LYS A 1 106 ? 23.719 -8.917 31.447 1.00 32.36 106 LYS A N 1
ATOM 804 C CA . LYS A 1 106 ? 23.944 -7.752 30.582 1.00 34.74 106 LYS A CA 1
ATOM 805 C C . LYS A 1 106 ? 25.202 -6.998 31.005 1.00 35.65 106 LYS A C 1
ATOM 806 O O . LYS A 1 106 ? 25.333 -6.750 32.214 1.00 36.61 106 LYS A O 1
ATOM 812 N N . LYS A 1 107 ? 26.087 -6.680 30.081 1.00 36.35 107 LYS A N 1
ATOM 813 C CA . LYS A 1 107 ? 27.306 -5.945 30.438 1.00 37.84 107 LYS A CA 1
ATOM 814 C C . LYS A 1 107 ? 26.939 -4.624 31.115 1.00 40.45 107 LYS A C 1
ATOM 815 O O . LYS A 1 107 ? 27.909 -3.984 31.642 1.00 43.15 107 LYS A O 1
#

B-factor: mean 24.15, std 13.23, range [8.89, 81.56]

Organism: Blastochloris viridis (NCBI:txid1079)

CATH classification: 1.10.760.10

Sequence (107 aa):
QDAASGEQVFKQCLVCHSIGPGAKNKVGPVLNGLFGRHSGTIEGFAYSDANKNSGITWTEEVFREYIRDPKAKIPGTKMIFAGVKDEQKVSDLIAYIKQFNADGSKK

Foldseek 3Di:
DAQVLLVVLCVVVVVQEDAAAPTQHGVHYHLFAQAQAQWPPDPPDDWDCLGNVLRDGHHLVLQVVCQCDVCVSRPPGPPPDNGDNDPVNSVNNCVNSVQGHNNRDGD